Protein AF-A0A1C6ERF6-F1 (afdb_monomer_lite)

Radius of gyration: 14.87 Å; chains: 1; bounding box: 36×18×47 Å

Sequence (74 aa):
MSNMSYCRFQNTCGDLAECLDALEQQKSLSGEEYHAAMRLFQSFLEFCQDAEIIEDFDPDRLKEYLGELRTGGN

Secondary structure (DSSP, 8-state):
-------HHHHHHHHHHHHHHHHHTTPPPPHHHHHHHHHHHHHHHHHHHHTTSSS---HHHHHHHHHHHHT---

Foldseek 3Di:
DDDPPPDVVVVVVVVVVVVVVCLVVLAADEPVRLVVQLVVVVVVQVVCCVVVVDVHDDSVVVNVSSVCSNVRPD

Structure (mmCIF, N/CA/C/O backbone):
data_AF-A0A1C6ERF6-F1
#
_entry.id   AF-A0A1C6ERF6-F1
#
loop_
_atom_site.group_PDB
_atom_site.id
_atom_site.type_symbol
_atom_site.label_atom_id
_atom_site.label_alt_id
_atom_site.label_comp_id
_atom_site.label_asym_id
_atom_site.label_entity_id
_atom_site.label_seq_id
_atom_site.pdbx_PDB_ins_code
_atom_site.Cartn_x
_atom_site.Cartn_y
_atom_site.Cartn_z
_atom_site.occupancy
_atom_site.B_iso_or_equiv
_atom_site.auth_seq_id
_atom_site.auth_comp_id
_atom_site.auth_asym_id
_atom_site.auth_atom_id
_atom_site.pdbx_PDB_model_num
ATOM 1 N N . MET A 1 1 ? -7.741 7.813 -35.687 1.00 41.25 1 MET A N 1
ATOM 2 C CA . MET A 1 1 ? -6.937 6.890 -34.861 1.00 41.25 1 MET A CA 1
ATOM 3 C C . MET A 1 1 ? -7.840 6.420 -33.741 1.00 41.25 1 MET A C 1
ATOM 5 O O . MET A 1 1 ? -8.316 7.250 -32.981 1.00 41.25 1 MET A O 1
ATOM 9 N N . SER A 1 2 ? -8.230 5.149 -33.788 1.00 44.47 2 SER A N 1
ATOM 10 C CA . SER A 1 2 ? -9.314 4.571 -32.993 1.00 44.47 2 SER A CA 1
ATOM 11 C C . SER A 1 2 ? -9.043 4.652 -31.488 1.00 44.47 2 SER A C 1
ATOM 13 O O . SER A 1 2 ? -7.911 4.458 -31.059 1.00 44.47 2 SER A O 1
ATOM 15 N N . ASN A 1 3 ? -10.101 4.931 -30.721 1.00 49.91 3 ASN A N 1
ATOM 16 C CA . ASN A 1 3 ? -10.178 4.890 -29.259 1.00 49.91 3 ASN A CA 1
ATOM 17 C C . ASN A 1 3 ? -9.320 3.769 -28.639 1.00 49.91 3 ASN A C 1
ATOM 19 O O . ASN A 1 3 ? -9.737 2.612 -28.636 1.00 4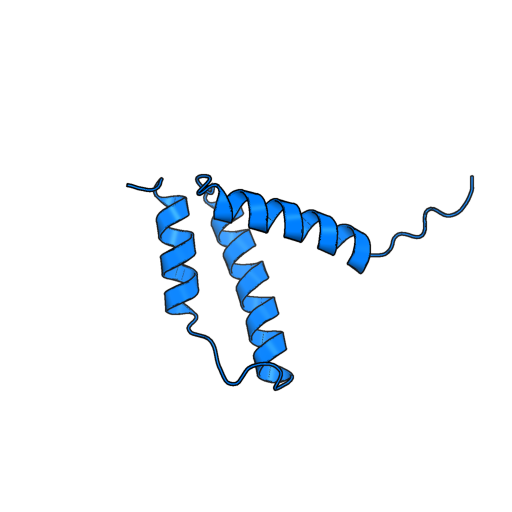9.91 3 ASN A O 1
ATOM 23 N N . MET A 1 4 ? -8.184 4.107 -28.023 1.00 59.16 4 MET A N 1
ATOM 24 C CA . MET A 1 4 ? -7.713 3.329 -26.876 1.00 59.16 4 MET A CA 1
ATOM 25 C C . MET A 1 4 ? -8.644 3.700 -25.727 1.00 59.16 4 MET A C 1
ATOM 27 O O . MET A 1 4 ? -8.576 4.811 -25.207 1.00 59.16 4 MET A O 1
ATOM 31 N N . SER A 1 5 ? -9.576 2.811 -25.386 1.00 65.69 5 SER A N 1
ATOM 32 C CA . SER A 1 5 ? -10.393 2.986 -24.188 1.00 65.69 5 SER A CA 1
ATOM 33 C C . SER A 1 5 ? -9.449 2.962 -22.987 1.00 65.69 5 SER A C 1
ATOM 35 O O . SER A 1 5 ? -8.968 1.900 -22.597 1.00 65.69 5 SER A O 1
ATOM 37 N 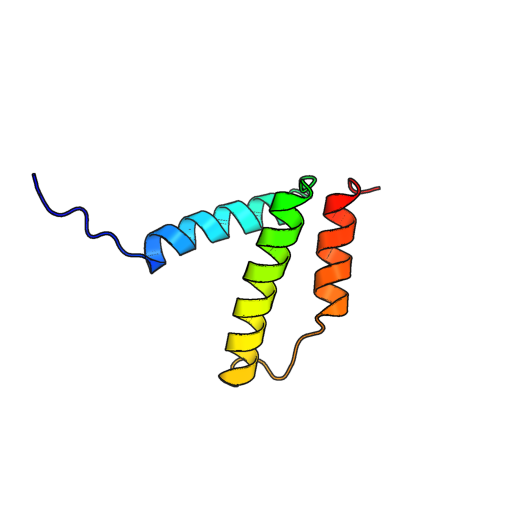N . TYR A 1 6 ? -9.099 4.134 -22.455 1.00 74.94 6 TYR A N 1
ATOM 38 C CA . TYR A 1 6 ? -8.292 4.254 -21.245 1.00 74.94 6 TYR A CA 1
ATOM 39 C C . TYR A 1 6 ? -9.136 3.773 -20.059 1.00 74.94 6 TYR A C 1
ATOM 41 O O . TYR A 1 6 ? -9.853 4.544 -19.419 1.00 74.94 6 TYR A O 1
ATOM 49 N N . CYS A 1 7 ? -9.101 2.467 -19.801 1.00 90.69 7 CYS A N 1
ATOM 50 C CA . CYS A 1 7 ? -9.769 1.865 -18.661 1.00 90.69 7 CYS A CA 1
ATOM 51 C C . CYS A 1 7 ? -8.860 1.997 -17.437 1.00 90.69 7 CYS A C 1
ATOM 53 O O . CYS A 1 7 ? -7.889 1.255 -17.295 1.00 90.69 7 CYS A O 1
ATOM 55 N N . ARG A 1 8 ? -9.183 2.947 -16.550 1.00 91.00 8 ARG A N 1
ATOM 56 C CA . ARG A 1 8 ? -8.421 3.196 -15.314 1.00 91.00 8 ARG A CA 1
ATOM 57 C C . ARG A 1 8 ? -8.216 1.915 -14.504 1.00 91.00 8 ARG A C 1
ATOM 59 O O . ARG A 1 8 ? -7.097 1.637 -14.109 1.00 91.00 8 ARG A O 1
ATOM 66 N N . PHE A 1 9 ? -9.260 1.100 -14.356 1.00 93.06 9 PHE A N 1
ATOM 67 C CA . PHE A 1 9 ? -9.175 -0.170 -13.634 1.00 93.06 9 PHE A CA 1
ATOM 68 C C . PHE A 1 9 ? -8.253 -1.186 -14.304 1.00 93.06 9 PHE A C 1
ATOM 70 O O . PHE A 1 9 ? -7.486 -1.837 -13.611 1.00 93.06 9 PHE A O 1
ATOM 77 N N . GLN A 1 10 ? -8.291 -1.316 -15.633 1.00 93.38 10 GLN A N 1
ATOM 78 C CA . GLN A 1 10 ? -7.429 -2.270 -16.335 1.00 93.38 10 GLN A CA 1
ATOM 79 C C . GLN A 1 10 ? -5.951 -1.895 -16.194 1.00 93.38 10 GLN A C 1
ATOM 81 O O . GLN A 1 10 ? -5.129 -2.766 -15.936 1.00 93.38 10 GLN A O 1
ATOM 86 N N . ASN A 1 11 ? -5.627 -0.606 -16.325 1.00 90.62 11 ASN A N 1
ATOM 87 C CA . ASN A 1 11 ? -4.252 -0.133 -16.180 1.00 90.62 11 ASN A CA 1
ATOM 88 C C . ASN A 1 11 ? -3.768 -0.288 -14.735 1.00 90.62 11 ASN A C 1
ATOM 90 O O . ASN A 1 11 ? -2.752 -0.929 -14.504 1.00 90.62 11 ASN A O 1
ATOM 94 N N . THR A 1 12 ? -4.553 0.184 -13.760 1.00 93.44 12 THR A N 1
ATOM 95 C CA . THR A 1 12 ? -4.212 0.043 -12.337 1.00 93.44 12 THR A CA 1
ATOM 96 C C . THR A 1 12 ? -4.122 -1.420 -11.902 1.00 93.44 12 THR A C 1
ATOM 98 O O . THR A 1 12 ? -3.314 -1.741 -11.043 1.00 93.44 12 THR A O 1
ATOM 101 N N . CYS A 1 13 ? -4.907 -2.326 -12.493 1.00 94.62 13 CYS A N 1
ATOM 102 C CA . CYS A 1 13 ? -4.788 -3.759 -12.228 1.00 94.62 13 CYS A CA 1
ATOM 103 C C . CYS A 1 13 ? -3.433 -4.320 -12.686 1.00 94.62 13 CYS A C 1
ATOM 105 O O . CYS A 1 13 ? -2.882 -5.179 -12.005 1.00 94.62 13 CYS A O 1
ATOM 107 N N . GLY A 1 14 ? -2.903 -3.842 -13.817 1.00 94.88 14 GLY A N 1
ATOM 108 C CA . GLY A 1 14 ? -1.555 -4.184 -14.275 1.00 94.88 14 GLY A CA 1
ATOM 109 C C . GLY A 1 14 ? -0.486 -3.641 -13.331 1.00 94.88 14 GLY A C 1
ATOM 110 O O . GLY A 1 14 ? 0.331 -4.413 -12.838 1.00 94.88 14 GLY A O 1
ATOM 111 N N . ASP A 1 15 ? -0.564 -2.349 -13.002 1.00 94.81 15 ASP A N 1
ATOM 112 C CA . ASP A 1 15 ? 0.383 -1.693 -12.089 1.00 94.81 15 ASP A CA 1
ATOM 113 C C . ASP A 1 15 ? 0.401 -2.378 -10.707 1.00 94.81 15 ASP A C 1
ATOM 115 O O . ASP A 1 15 ? 1.459 -2.645 -10.143 1.00 94.81 15 ASP A O 1
ATOM 119 N N . LEU A 1 16 ? -0.776 -2.729 -10.171 1.00 95.56 16 LEU A N 1
ATOM 120 C CA . LEU A 1 16 ? -0.893 -3.441 -8.898 1.00 95.56 16 LEU A CA 1
ATOM 121 C C . LEU A 1 16 ? -0.261 -4.836 -8.964 1.00 95.56 16 LEU A C 1
ATOM 123 O O . LEU A 1 16 ? 0.386 -5.246 -8.004 1.00 95.56 16 LEU A O 1
ATOM 127 N N . ALA A 1 17 ? -0.433 -5.564 -10.071 1.00 96.25 17 ALA A N 1
ATOM 128 C CA . ALA A 1 17 ? 0.179 -6.879 -10.240 1.00 96.25 17 ALA A CA 1
ATOM 129 C C . ALA A 1 17 ? 1.714 -6.793 -10.226 1.00 96.25 17 ALA A C 1
ATOM 131 O O . ALA A 1 17 ? 2.357 -7.607 -9.567 1.00 96.25 17 ALA A O 1
ATOM 132 N N . GLU A 1 18 ? 2.296 -5.782 -10.875 1.00 95.69 18 GLU A N 1
ATOM 133 C CA . GLU A 1 18 ? 3.743 -5.537 -10.829 1.00 95.69 18 GLU A CA 1
ATOM 134 C C . GLU A 1 18 ? 4.223 -5.167 -9.416 1.00 95.69 18 GLU A C 1
ATOM 136 O O . GLU A 1 18 ? 5.263 -5.655 -8.969 1.00 95.69 18 GLU A O 1
ATOM 141 N N . CYS A 1 19 ? 3.457 -4.356 -8.674 1.00 95.88 19 CYS A N 1
ATOM 142 C CA . CYS A 1 19 ? 3.766 -4.063 -7.274 1.00 95.88 19 CYS A CA 1
ATOM 143 C C . CYS A 1 19 ? 3.749 -5.331 -6.409 1.00 95.88 19 CYS A C 1
ATOM 145 O O . CYS A 1 19 ? 4.670 -5.541 -5.625 1.00 95.88 19 CYS A O 1
ATOM 147 N N . LEU A 1 20 ? 2.729 -6.182 -6.547 1.00 95.94 20 LEU A N 1
ATOM 148 C CA . LEU A 1 20 ? 2.617 -7.424 -5.776 1.00 95.94 20 LEU A CA 1
ATOM 149 C C . LEU A 1 20 ? 3.763 -8.395 -6.090 1.00 95.94 20 LEU A C 1
ATOM 151 O O . LEU A 1 20 ? 4.351 -8.942 -5.161 1.00 95.94 20 LEU A O 1
ATOM 155 N N . ASP A 1 21 ? 4.131 -8.541 -7.364 1.00 96.06 21 ASP A N 1
ATOM 156 C CA . ASP A 1 21 ? 5.284 -9.347 -7.787 1.00 96.06 21 ASP A CA 1
ATOM 157 C C . ASP A 1 21 ? 6.599 -8.829 -7.174 1.00 96.06 21 ASP A C 1
ATOM 159 O O . ASP A 1 21 ? 7.434 -9.605 -6.708 1.00 96.06 21 ASP A O 1
ATOM 163 N N . ALA A 1 22 ? 6.783 -7.506 -7.099 1.00 92.81 22 ALA A N 1
ATOM 164 C CA . ALA A 1 22 ? 7.948 -6.914 -6.446 1.00 92.81 22 ALA A CA 1
ATOM 165 C C . ALA A 1 22 ? 8.007 -7.216 -4.936 1.00 92.81 22 ALA A C 1
ATOM 167 O O . ALA A 1 22 ? 9.089 -7.513 -4.421 1.00 92.81 22 ALA A O 1
ATOM 168 N N . LEU A 1 23 ? 6.863 -7.170 -4.244 1.00 93.75 23 LEU A N 1
ATOM 169 C CA . LEU A 1 23 ? 6.761 -7.509 -2.820 1.00 93.75 23 LEU A CA 1
ATOM 170 C C . LEU A 1 23 ? 7.010 -9.004 -2.571 1.00 93.75 23 LEU A C 1
ATOM 172 O O . LEU A 1 23 ? 7.729 -9.359 -1.637 1.00 93.75 23 LEU A O 1
ATOM 176 N N . GLU A 1 24 ? 6.470 -9.880 -3.423 1.00 93.81 24 GLU A N 1
ATOM 177 C CA . GLU A 1 24 ? 6.679 -11.332 -3.346 1.00 93.81 24 GLU A CA 1
ATOM 178 C C . GLU A 1 24 ? 8.151 -11.706 -3.570 1.00 93.81 24 GLU A C 1
ATOM 180 O O . GLU A 1 24 ? 8.709 -12.524 -2.838 1.00 93.81 24 GLU A O 1
ATOM 185 N N . GLN A 1 25 ? 8.818 -11.040 -4.515 1.00 93.94 25 GLN A N 1
ATOM 186 C CA . GLN A 1 25 ? 10.256 -11.188 -4.763 1.00 93.94 25 GLN A CA 1
ATOM 187 C C . GLN A 1 25 ? 11.137 -10.521 -3.691 1.00 93.94 25 GLN A C 1
ATOM 189 O O . GLN A 1 25 ? 12.358 -10.488 -3.851 1.00 93.94 25 GLN A O 1
ATOM 194 N N . GLN A 1 26 ? 10.542 -9.977 -2.622 1.00 91.94 26 GLN A N 1
ATOM 195 C CA . GLN A 1 26 ? 11.220 -9.253 -1.544 1.00 91.94 26 GLN A CA 1
ATOM 196 C C . GLN A 1 26 ? 12.169 -8.159 -2.056 1.00 91.94 26 GLN A C 1
ATOM 198 O O . GLN A 1 26 ? 13.257 -7.944 -1.513 1.00 91.94 26 GLN A O 1
ATOM 203 N N . LYS A 1 27 ? 11.778 -7.462 -3.131 1.00 91.25 27 LYS A N 1
ATOM 204 C CA . LYS A 1 27 ? 12.583 -6.364 -3.670 1.00 91.25 27 LYS A CA 1
ATOM 205 C C . LYS A 1 27 ? 12.654 -5.235 -2.652 1.00 91.25 27 LYS A C 1
ATOM 207 O O . LYS A 1 27 ? 11.637 -4.825 -2.091 1.00 91.25 27 LYS A O 1
ATOM 212 N N . SER A 1 28 ? 13.860 -4.706 -2.459 1.00 93.44 28 SER A N 1
ATOM 213 C CA . SER A 1 28 ? 14.051 -3.552 -1.592 1.00 93.44 28 SER A CA 1
ATOM 214 C C . SER A 1 28 ? 13.284 -2.353 -2.130 1.00 93.44 28 SER A C 1
ATOM 216 O O . SER A 1 28 ? 13.459 -1.978 -3.289 1.00 93.44 28 SER A O 1
ATOM 218 N N . LEU A 1 29 ? 12.476 -1.733 -1.276 1.00 93.00 29 LEU A N 1
ATOM 219 C CA . LEU A 1 29 ? 11.739 -0.526 -1.630 1.00 93.00 29 LEU A CA 1
ATOM 220 C C . LEU A 1 29 ? 12.598 0.704 -1.353 1.00 93.00 29 LEU A C 1
ATOM 222 O O . LEU A 1 29 ? 13.155 0.860 -0.262 1.00 93.00 29 LEU A O 1
ATOM 226 N N . SER A 1 30 ? 12.653 1.628 -2.308 1.00 93.88 30 SER A N 1
ATOM 227 C CA . SER A 1 30 ? 13.119 2.983 -2.024 1.00 93.88 30 SER A CA 1
ATOM 228 C C . SER A 1 30 ? 12.199 3.675 -1.009 1.00 93.88 30 SER A C 1
ATOM 230 O O . SER A 1 30 ? 11.068 3.253 -0.755 1.00 93.88 30 SER A O 1
ATOM 232 N N . GLY A 1 31 ? 12.661 4.784 -0.421 1.00 93.50 31 GLY A N 1
ATOM 233 C CA . GLY A 1 31 ? 11.825 5.573 0.489 1.00 93.50 31 GLY A CA 1
ATOM 234 C C . GLY A 1 31 ? 10.522 6.049 -0.167 1.00 93.50 31 GLY A C 1
ATOM 235 O O . GLY A 1 31 ? 9.469 6.016 0.467 1.00 93.50 31 GLY A O 1
ATOM 236 N N . GLU A 1 32 ? 10.580 6.438 -1.442 1.00 94.31 32 GLU A N 1
ATOM 237 C CA . GLU A 1 32 ? 9.407 6.871 -2.210 1.00 94.31 32 GLU A CA 1
ATOM 238 C C . GLU A 1 32 ? 8.442 5.712 -2.474 1.00 94.31 32 GLU A C 1
ATOM 240 O O . GLU A 1 32 ? 7.247 5.849 -2.207 1.00 94.31 32 GLU A O 1
ATOM 245 N N . GLU A 1 33 ? 8.951 4.556 -2.910 1.00 94.69 33 GLU A N 1
ATOM 246 C CA . GLU A 1 33 ? 8.136 3.356 -3.139 1.00 94.69 33 GLU A CA 1
ATOM 247 C C . GLU A 1 33 ? 7.491 2.855 -1.849 1.00 94.69 33 GLU A C 1
ATOM 249 O O . GLU A 1 33 ? 6.315 2.508 -1.852 1.00 94.69 33 GLU A O 1
ATOM 254 N N . TYR A 1 34 ? 8.209 2.892 -0.724 1.00 95.44 34 TYR A N 1
ATOM 255 C CA . TYR A 1 34 ? 7.653 2.563 0.587 1.00 95.44 34 TYR A CA 1
ATOM 256 C C . TYR A 1 34 ? 6.457 3.462 0.936 1.00 95.44 34 TYR A C 1
ATOM 258 O O . TYR A 1 34 ? 5.399 2.973 1.334 1.00 95.44 34 TYR A O 1
ATOM 266 N N . HIS A 1 35 ? 6.594 4.782 0.773 1.00 95.56 35 HIS A N 1
ATOM 267 C CA . HIS A 1 35 ? 5.505 5.715 1.068 1.00 95.56 35 HIS A CA 1
ATOM 268 C C . HIS A 1 35 ? 4.325 5.567 0.098 1.00 95.56 35 HIS A C 1
ATOM 270 O O . HIS A 1 35 ? 3.171 5.691 0.520 1.00 95.56 35 HIS A O 1
ATOM 276 N N . ALA A 1 36 ? 4.600 5.285 -1.178 1.00 96.12 36 ALA A N 1
ATOM 277 C CA . ALA A 1 36 ? 3.578 5.019 -2.182 1.00 96.12 36 ALA A CA 1
ATOM 278 C C . ALA A 1 36 ? 2.821 3.714 -1.888 1.00 96.12 36 ALA A C 1
ATOM 280 O O . ALA A 1 36 ? 1.591 3.724 -1.879 1.00 96.12 36 ALA A O 1
ATOM 281 N N . ALA A 1 37 ? 3.535 2.631 -1.567 1.00 95.81 37 ALA A N 1
ATOM 282 C CA . ALA A 1 37 ? 2.959 1.344 -1.188 1.00 95.81 37 ALA A CA 1
ATOM 283 C C . ALA A 1 37 ? 2.096 1.475 0.073 1.00 95.81 37 ALA A C 1
ATOM 285 O O . ALA A 1 37 ? 0.939 1.062 0.057 1.00 95.81 37 ALA A O 1
ATOM 286 N N . MET A 1 38 ? 2.605 2.134 1.123 1.00 96.81 38 MET A N 1
ATOM 287 C CA . MET A 1 38 ? 1.833 2.409 2.340 1.00 96.81 38 MET A CA 1
ATOM 288 C C . MET A 1 38 ? 0.509 3.099 2.020 1.00 96.81 38 MET A C 1
ATOM 290 O O . MET A 1 38 ? -0.539 2.635 2.454 1.00 96.81 38 MET A O 1
ATOM 294 N N . ARG A 1 39 ? 0.539 4.176 1.225 1.00 97.31 39 ARG A N 1
ATOM 295 C CA . ARG A 1 39 ? -0.680 4.901 0.849 1.00 97.31 39 ARG A CA 1
ATOM 296 C C . ARG A 1 39 ? -1.633 4.027 0.033 1.00 97.31 39 ARG A C 1
ATOM 298 O O . ARG A 1 39 ? -2.828 4.050 0.291 1.00 97.31 39 ARG A O 1
ATOM 305 N N . LEU A 1 40 ? -1.114 3.276 -0.938 1.00 96.38 40 LEU A N 1
ATOM 306 C CA . LEU A 1 40 ? -1.916 2.424 -1.814 1.00 96.38 40 LEU A CA 1
ATOM 307 C C . LEU A 1 40 ? -2.658 1.339 -1.027 1.00 96.38 40 LEU A C 1
ATOM 309 O O . LEU A 1 40 ? -3.882 1.248 -1.115 1.00 96.38 40 LEU A O 1
ATOM 313 N N . PHE A 1 41 ? -1.926 0.535 -0.253 1.00 96.81 41 PHE A N 1
ATOM 314 C CA . PHE A 1 41 ? -2.512 -0.575 0.495 1.00 96.81 41 PHE A CA 1
ATOM 315 C C . PHE A 1 41 ? -3.404 -0.083 1.627 1.00 96.81 41 PHE A C 1
ATOM 317 O O . PHE A 1 41 ? -4.491 -0.622 1.798 1.00 96.81 41 PHE A O 1
ATOM 324 N N . GLN A 1 42 ? -3.001 0.973 2.342 1.00 97.44 42 GLN A N 1
ATOM 325 C CA . GLN A 1 42 ? -3.834 1.553 3.390 1.00 97.44 42 GLN A CA 1
ATOM 326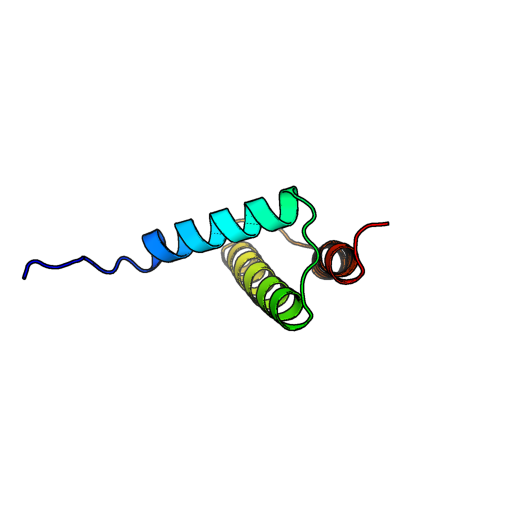 C C . GLN A 1 42 ? -5.169 2.051 2.824 1.00 97.44 42 GLN A C 1
ATOM 328 O O . GLN A 1 42 ? -6.211 1.640 3.316 1.00 97.44 42 GLN A O 1
ATOM 333 N N . SER A 1 43 ? -5.164 2.849 1.750 1.00 97.31 43 SER A N 1
ATOM 334 C CA . SER A 1 43 ? -6.414 3.344 1.155 1.00 97.31 43 SER A CA 1
ATOM 335 C C . SER A 1 43 ? -7.307 2.223 0.617 1.00 97.31 43 SER A C 1
ATOM 337 O O . SER A 1 43 ? -8.529 2.338 0.669 1.00 97.31 43 SER A O 1
ATOM 339 N N . PHE A 1 44 ? -6.726 1.137 0.098 1.00 97.06 44 PHE A N 1
ATOM 340 C CA . PHE A 1 44 ? -7.504 -0.013 -0.362 1.00 97.06 44 PHE A CA 1
ATOM 341 C C . PHE A 1 44 ? -8.110 -0.812 0.800 1.00 97.06 44 PHE A C 1
ATOM 343 O O . PHE A 1 44 ? -9.270 -1.207 0.726 1.00 97.06 44 PHE A O 1
ATOM 350 N N . LEU A 1 45 ? -7.353 -1.031 1.878 1.00 97.94 45 LEU A N 1
ATOM 351 C CA . LEU A 1 45 ? -7.827 -1.752 3.062 1.00 97.94 45 LEU A CA 1
ATOM 352 C C . LEU A 1 45 ? -8.874 -0.9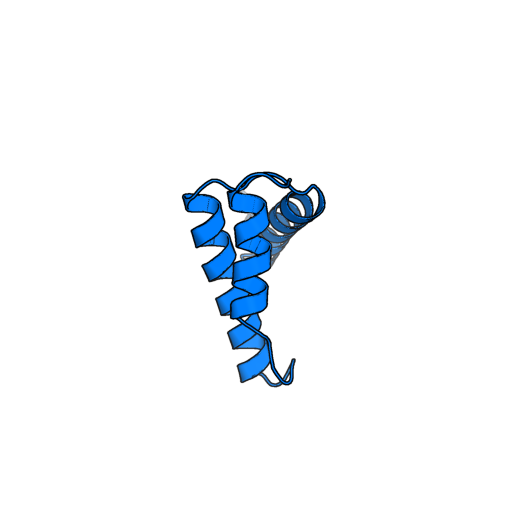49 3.841 1.00 97.94 45 LEU A C 1
ATOM 354 O O . LEU A 1 45 ? -9.885 -1.522 4.232 1.00 97.94 45 LEU A O 1
ATOM 358 N N . GLU A 1 46 ? -8.685 0.366 3.981 1.00 97.94 46 GLU A N 1
ATOM 359 C CA . GLU A 1 46 ? -9.690 1.284 4.537 1.00 97.94 46 GLU A CA 1
ATOM 360 C C . GLU A 1 46 ? -10.992 1.212 3.730 1.00 97.94 46 GLU A C 1
ATOM 362 O O . GLU A 1 46 ? -12.054 1.011 4.306 1.00 97.94 46 GLU A O 1
ATOM 367 N N . PHE A 1 47 ? -10.916 1.254 2.392 1.00 98.00 47 PHE A N 1
ATOM 368 C CA . PHE A 1 47 ? -12.093 1.050 1.540 1.00 98.00 47 PHE A CA 1
ATOM 369 C C . PHE A 1 47 ? -12.772 -0.306 1.794 1.00 98.00 47 PHE A C 1
ATOM 371 O O . PHE A 1 47 ? -13.997 -0.367 1.886 1.00 98.00 47 PHE A O 1
ATOM 378 N N . CYS A 1 48 ? -12.002 -1.393 1.896 1.00 98.44 48 CYS A N 1
ATOM 379 C CA . CYS A 1 48 ? -12.550 -2.723 2.158 1.00 98.44 48 CYS A CA 1
ATOM 380 C C . CYS A 1 48 ? -13.230 -2.811 3.529 1.00 98.44 48 CYS A C 1
ATOM 382 O O . CYS A 1 48 ? -14.256 -3.480 3.641 1.00 98.44 48 CYS A O 1
ATOM 384 N N . GLN A 1 49 ? -12.681 -2.151 4.548 1.00 98.06 49 GLN A N 1
ATOM 385 C CA . GLN A 1 49 ? -13.276 -2.096 5.880 1.00 98.06 49 GLN A CA 1
ATOM 386 C C . GLN A 1 49 ? -14.557 -1.251 5.879 1.00 98.06 49 GLN A C 1
ATOM 388 O O . GLN A 1 49 ? -15.597 -1.715 6.338 1.00 98.06 49 GLN A O 1
ATOM 393 N N . ASP A 1 50 ? -14.516 -0.050 5.295 1.00 98.19 50 ASP A N 1
ATOM 394 C CA . ASP A 1 50 ? -15.667 0.859 5.197 1.00 98.19 50 ASP A CA 1
ATOM 395 C C . ASP A 1 50 ? -16.834 0.247 4.406 1.00 98.19 50 ASP A C 1
ATOM 397 O O . ASP A 1 50 ? -18.001 0.528 4.681 1.00 98.19 50 ASP A O 1
ATOM 401 N N . ALA A 1 51 ? -16.525 -0.585 3.409 1.00 98.38 51 ALA A N 1
ATOM 402 C CA . ALA A 1 51 ? -17.502 -1.305 2.599 1.00 98.38 51 ALA A CA 1
ATOM 403 C C . ALA A 1 51 ? -17.932 -2.659 3.201 1.00 98.38 51 ALA A C 1
ATOM 405 O O . ALA A 1 51 ? -18.644 -3.406 2.527 1.00 98.38 51 ALA A O 1
ATOM 406 N N . GLU A 1 52 ? -17.489 -2.992 4.420 1.00 97.88 52 GLU A N 1
ATOM 407 C CA . GLU A 1 52 ? -17.777 -4.257 5.119 1.00 97.88 52 GLU A CA 1
ATOM 408 C C . GLU A 1 52 ? -17.355 -5.514 4.321 1.00 97.88 52 GLU A C 1
ATOM 410 O O . GLU A 1 52 ? -17.920 -6.597 4.473 1.00 97.88 52 GLU A O 1
ATOM 415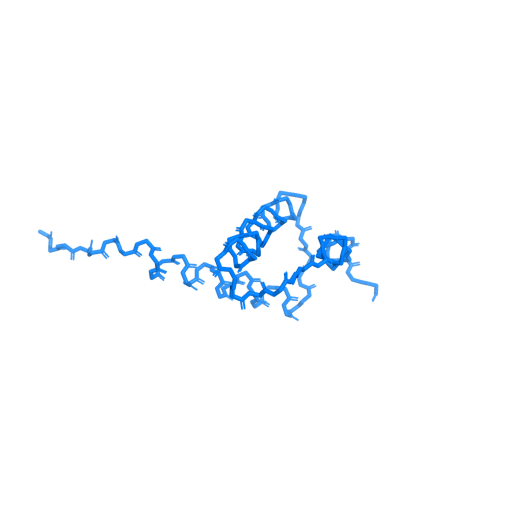 N N . ILE A 1 53 ? -16.348 -5.382 3.447 1.00 98.44 53 ILE A N 1
ATOM 416 C CA . ILE A 1 53 ? -15.735 -6.500 2.706 1.00 98.44 53 ILE A CA 1
ATOM 417 C C . ILE A 1 53 ? -14.817 -7.302 3.637 1.00 98.44 53 ILE A C 1
ATOM 419 O O . ILE A 1 53 ? -14.722 -8.525 3.516 1.00 98.44 53 ILE A O 1
ATOM 423 N N . ILE A 1 54 ? -14.144 -6.608 4.558 1.00 98.00 54 ILE A N 1
ATOM 424 C CA . ILE A 1 54 ? -13.339 -7.179 5.643 1.00 98.00 54 ILE A CA 1
ATOM 425 C C . ILE A 1 54 ? -13.818 -6.606 6.980 1.00 98.00 54 ILE A C 1
ATOM 427 O O . ILE A 1 54 ? -14.331 -5.490 7.021 1.00 98.00 54 ILE A O 1
ATOM 431 N N . GLU A 1 55 ? -13.640 -7.356 8.069 1.00 97.56 55 GLU A N 1
ATOM 432 C CA . GLU A 1 55 ? -14.016 -6.897 9.416 1.00 97.56 55 GLU A CA 1
ATOM 433 C C . GLU A 1 55 ? -13.035 -5.836 9.940 1.00 97.56 55 GLU A C 1
ATOM 435 O O . GLU A 1 55 ? -13.438 -4.758 10.385 1.00 97.56 55 GLU A O 1
ATOM 440 N N . ASP A 1 56 ? -11.735 -6.116 9.848 1.00 97.12 56 ASP A N 1
ATOM 441 C CA . ASP A 1 56 ? -10.668 -5.180 10.176 1.00 97.12 56 ASP A CA 1
ATOM 442 C C . ASP A 1 56 ? -9.372 -5.496 9.413 1.00 97.12 56 ASP A C 1
ATOM 444 O O . ASP A 1 56 ? -9.270 -6.470 8.659 1.00 97.12 56 ASP A O 1
ATOM 448 N N . PHE A 1 57 ? -8.384 -4.621 9.589 1.00 97.19 57 PHE A N 1
ATOM 449 C CA . PHE A 1 57 ? -6.996 -4.886 9.244 1.00 97.19 57 PHE A CA 1
ATOM 450 C C . PHE A 1 57 ? -6.078 -4.202 10.260 1.00 97.19 57 PHE A C 1
ATOM 452 O O . PHE A 1 57 ? -6.439 -3.189 10.861 1.00 97.19 57 PHE A O 1
ATOM 459 N N . ASP A 1 58 ? -4.869 -4.738 10.425 1.00 96.81 58 ASP A N 1
ATOM 460 C CA . ASP A 1 58 ? -3.845 -4.155 11.291 1.00 96.81 58 ASP A CA 1
ATOM 461 C C . ASP A 1 58 ? -2.910 -3.228 10.477 1.00 96.81 58 ASP A C 1
ATOM 463 O O . ASP A 1 58 ? -2.092 -3.714 9.681 1.00 96.81 58 ASP A O 1
ATOM 467 N N . PRO A 1 59 ? -2.998 -1.893 10.647 1.00 94.31 59 PRO A N 1
ATOM 468 C CA . PRO A 1 59 ? -2.138 -0.950 9.937 1.00 94.31 59 PRO A CA 1
ATOM 469 C C . PRO A 1 59 ? -0.673 -1.016 10.391 1.00 94.31 59 PRO A C 1
ATOM 471 O O . PRO A 1 59 ? 0.225 -0.714 9.597 1.00 94.31 59 PRO A O 1
ATOM 474 N N . ASP A 1 60 ? -0.404 -1.420 11.636 1.00 96.75 60 ASP A N 1
ATOM 475 C CA . ASP A 1 60 ? 0.961 -1.578 12.136 1.00 96.75 60 ASP A CA 1
ATOM 476 C C . ASP A 1 60 ? 1.618 -2.810 11.512 1.00 96.75 60 ASP A C 1
ATOM 478 O O . ASP A 1 60 ? 2.787 -2.740 11.123 1.00 96.75 60 ASP A O 1
ATOM 482 N N . ARG A 1 61 ? 0.858 -3.891 11.290 1.00 96.69 61 ARG A N 1
ATOM 483 C CA . ARG A 1 61 ? 1.359 -5.063 10.559 1.00 96.69 61 ARG A CA 1
ATOM 484 C C . ARG A 1 61 ? 1.722 -4.739 9.109 1.00 96.69 61 ARG A C 1
ATOM 486 O O . ARG A 1 61 ? 2.754 -5.202 8.622 1.00 96.69 61 ARG A O 1
ATOM 493 N N . LEU A 1 62 ? 0.916 -3.925 8.419 1.00 95.62 62 LEU A N 1
ATOM 494 C CA . LEU A 1 62 ? 1.230 -3.450 7.062 1.00 95.62 62 LEU A CA 1
ATOM 495 C C . LEU A 1 62 ? 2.526 -2.626 7.045 1.00 95.62 62 LEU A C 1
ATOM 497 O O . LEU A 1 62 ? 3.391 -2.818 6.187 1.00 95.62 62 LEU A O 1
ATOM 501 N N . LYS A 1 63 ? 2.667 -1.718 8.013 1.00 95.81 63 LYS A N 1
ATOM 502 C CA . LYS A 1 63 ? 3.850 -0.869 8.164 1.00 95.81 63 LYS A CA 1
ATOM 503 C C . LYS A 1 63 ? 5.110 -1.675 8.467 1.00 95.81 63 LYS A C 1
ATOM 505 O O . LYS A 1 63 ? 6.163 -1.364 7.916 1.00 95.81 63 LYS A O 1
ATOM 510 N N . GLU A 1 64 ? 5.012 -2.677 9.335 1.00 96.25 64 GLU A N 1
ATOM 511 C CA . GLU A 1 64 ? 6.108 -3.592 9.656 1.00 96.25 64 GLU A CA 1
ATOM 512 C C . GLU A 1 64 ? 6.563 -4.343 8.401 1.00 96.25 64 GLU A C 1
ATOM 514 O O . GLU A 1 64 ? 7.727 -4.234 8.021 1.00 96.25 64 GLU A O 1
ATOM 519 N N . TYR A 1 65 ? 5.628 -4.988 7.697 1.00 95.06 65 TYR A N 1
ATOM 520 C CA . TYR A 1 65 ? 5.911 -5.754 6.482 1.00 95.06 65 TYR A CA 1
ATOM 521 C C . TYR A 1 65 ? 6.616 -4.918 5.400 1.00 95.06 65 TYR A C 1
ATOM 523 O O . TYR A 1 65 ? 7.665 -5.301 4.884 1.00 95.06 65 TYR A O 1
ATOM 531 N N . LEU A 1 66 ? 6.092 -3.730 5.079 1.00 94.94 66 LEU A N 1
ATOM 532 C CA . LEU A 1 66 ? 6.735 -2.843 4.100 1.00 94.94 66 LEU A CA 1
ATOM 533 C C . LEU A 1 66 ? 8.046 -2.239 4.636 1.00 94.94 66 LEU A C 1
ATOM 535 O O . LEU A 1 66 ? 8.946 -1.902 3.864 1.00 94.94 66 LEU A O 1
ATOM 539 N N . GLY A 1 67 ? 8.164 -2.093 5.957 1.00 94.38 67 GLY A N 1
ATOM 540 C CA . GLY A 1 67 ? 9.362 -1.612 6.635 1.00 94.38 67 GLY A CA 1
ATOM 541 C C . GLY A 1 67 ? 10.545 -2.569 6.504 1.00 94.38 67 GLY A C 1
ATOM 542 O O . GLY A 1 67 ? 11.657 -2.101 6.253 1.00 94.38 67 GLY A O 1
ATOM 543 N N . GLU A 1 68 ? 10.301 -3.878 6.603 1.00 93.44 68 GLU A N 1
ATOM 544 C CA . GLU A 1 68 ? 11.302 -4.937 6.394 1.00 93.44 68 GLU A CA 1
ATOM 545 C C . GLU A 1 68 ? 11.895 -4.874 4.978 1.00 93.44 68 GLU A C 1
ATOM 547 O O . GLU A 1 68 ? 13.114 -4.928 4.797 1.00 93.44 68 GLU A O 1
ATOM 552 N N . LEU A 1 69 ? 11.042 -4.658 3.972 1.00 90.75 69 LEU A N 1
ATOM 553 C CA . LEU A 1 69 ? 11.461 -4.514 2.575 1.00 90.75 69 LEU A CA 1
ATOM 554 C C . LEU A 1 69 ? 12.239 -3.217 2.328 1.00 90.75 69 LEU A C 1
ATOM 556 O O . LEU A 1 69 ? 13.149 -3.176 1.504 1.00 90.75 69 LEU A O 1
ATOM 560 N N . ARG A 1 70 ? 11.943 -2.143 3.065 1.00 86.81 70 ARG A N 1
ATOM 561 C CA . ARG A 1 70 ? 12.696 -0.883 2.964 1.00 86.81 70 ARG A CA 1
ATOM 562 C C . ARG A 1 70 ? 14.127 -1.011 3.488 1.00 86.81 70 ARG A C 1
ATOM 564 O O . ARG A 1 70 ? 15.029 -0.353 2.975 1.00 86.81 70 ARG A O 1
ATOM 571 N N . THR A 1 71 ? 14.353 -1.807 4.531 1.00 77.50 71 THR A N 1
ATOM 572 C CA . THR A 1 71 ? 15.687 -1.949 5.141 1.00 77.50 71 THR A CA 1
ATOM 573 C C . THR A 1 71 ? 16.619 -2.887 4.374 1.00 77.50 71 THR A C 1
ATOM 575 O O . THR A 1 71 ? 17.791 -2.977 4.731 1.00 77.50 71 THR A O 1
ATOM 578 N N . GLY A 1 72 ? 16.129 -3.514 3.296 1.00 62.94 72 GLY A N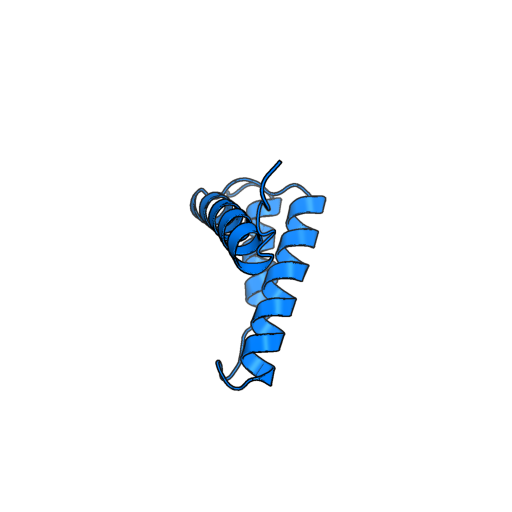 1
ATOM 579 C CA . GLY A 1 72 ? 16.765 -4.665 2.665 1.00 62.94 72 GLY A CA 1
ATOM 580 C C . GLY A 1 72 ? 16.581 -5.872 3.577 1.00 62.94 72 GLY A C 1
ATOM 581 O O . GLY A 1 72 ? 17.079 -5.863 4.700 1.00 62.94 72 GLY A O 1
ATOM 582 N N . GLY A 1 73 ? 15.811 -6.865 3.125 1.00 56.44 73 GLY A N 1
ATOM 583 C CA . GLY A 1 73 ? 15.561 -8.086 3.894 1.00 56.44 73 GLY A CA 1
ATOM 584 C C . GLY A 1 73 ? 16.864 -8.670 4.450 1.00 56.44 73 GLY A C 1
ATOM 585 O O . GLY A 1 73 ? 17.890 -8.655 3.768 1.00 56.44 73 GLY A O 1
ATOM 586 N N . ASN A 1 74 ? 16.823 -9.100 5.713 1.00 45.56 74 ASN A N 1
ATOM 587 C CA . ASN A 1 74 ? 17.970 -9.652 6.437 1.00 45.56 74 ASN A CA 1
ATOM 588 C C . ASN A 1 74 ? 18.498 -10.951 5.814 1.00 45.56 74 ASN A C 1
ATOM 590 O O . ASN A 1 74 ? 17.661 -11.832 5.517 1.00 45.56 74 ASN A O 1
#

pLDDT: mean 90.17, std 13.72, range [41.25, 98.44]